Protein AF-A0A554MC98-F1 (afdb_monomer_lite)

Radius of gyration: 16.39 Å; chains: 1; bounding box: 48×32×50 Å

Structure (mmCIF, N/CA/C/O backbone):
data_AF-A0A554MC98-F1
#
_entry.id   AF-A0A554MC98-F1
#
loop_
_atom_site.group_PDB
_atom_site.id
_atom_site.type_symbol
_atom_site.label_atom_id
_atom_site.label_alt_id
_atom_site.label_comp_id
_atom_site.label_asym_id
_atom_site.label_entity_id
_atom_site.label_seq_id
_atom_site.pdbx_PDB_ins_code
_atom_site.Cartn_x
_atom_site.Cartn_y
_atom_site.Cartn_z
_atom_site.occupancy
_atom_site.B_iso_or_equiv
_atom_site.auth_seq_id
_atom_site.auth_comp_id
_atom_site.auth_asym_id
_atom_site.auth_atom_id
_atom_site.pdbx_PDB_model_num
ATOM 1 N N . MET A 1 1 ? -8.697 -0.717 21.187 1.00 66.94 1 MET A N 1
ATOM 2 C CA . MET A 1 1 ? -8.244 0.594 20.661 1.00 66.94 1 MET A CA 1
ATOM 3 C C . MET A 1 1 ? -8.287 0.469 19.151 1.00 66.94 1 MET A C 1
ATOM 5 O O . MET A 1 1 ? -7.845 -0.566 18.667 1.00 66.94 1 MET A O 1
ATOM 9 N N . ASN A 1 2 ? -8.885 1.415 18.426 1.00 85.38 2 ASN A N 1
ATOM 10 C CA . ASN A 1 2 ? -8.972 1.290 16.970 1.00 85.38 2 ASN A CA 1
ATOM 11 C C . ASN A 1 2 ? -7.627 1.687 16.358 1.00 85.38 2 ASN A C 1
ATOM 13 O O . ASN A 1 2 ? -7.088 2.747 16.678 1.00 85.38 2 ASN A O 1
ATOM 17 N N . TYR A 1 3 ? -7.090 0.823 15.508 1.00 94.00 3 TYR A N 1
ATOM 18 C CA . TYR A 1 3 ? -5.889 1.065 14.721 1.00 94.00 3 TYR A CA 1
ATOM 19 C C . TYR A 1 3 ? -6.258 1.126 13.243 1.00 94.00 3 TYR A C 1
ATOM 21 O O . TYR A 1 3 ? -7.300 0.634 12.813 1.00 94.00 3 TYR A O 1
ATOM 29 N N . PHE A 1 4 ? -5.372 1.702 12.445 1.00 95.81 4 PHE A N 1
ATOM 30 C CA . PHE A 1 4 ? -5.456 1.665 10.996 1.00 95.81 4 PHE A CA 1
ATOM 31 C C . PHE A 1 4 ? -4.397 0.709 10.483 1.00 95.81 4 PHE A C 1
ATOM 33 O O . PHE A 1 4 ? -3.201 0.948 10.651 1.00 95.81 4 PHE A O 1
ATOM 40 N N . LYS A 1 5 ? -4.845 -0.371 9.854 1.00 97.06 5 LYS A N 1
ATOM 41 C CA . LYS A 1 5 ? -3.975 -1.292 9.143 1.00 97.06 5 LYS A CA 1
ATOM 42 C C . LYS A 1 5 ? -3.874 -0.866 7.692 1.00 97.06 5 LYS A C 1
ATOM 44 O O . LYS A 1 5 ? -4.897 -0.656 7.037 1.00 97.06 5 LYS A O 1
ATOM 49 N N . ILE A 1 6 ? -2.651 -0.776 7.193 1.00 97.50 6 ILE A N 1
ATOM 50 C CA . ILE A 1 6 ? -2.398 -0.768 5.757 1.00 97.50 6 ILE A CA 1
ATOM 51 C C . ILE A 1 6 ? -1.898 -2.140 5.332 1.00 97.50 6 ILE A C 1
ATOM 53 O O . ILE A 1 6 ? -1.124 -2.775 6.050 1.00 97.50 6 ILE A O 1
ATOM 57 N N . THR A 1 7 ? -2.313 -2.568 4.150 1.00 98.06 7 THR A N 1
ATOM 58 C CA . THR A 1 7 ? -1.761 -3.736 3.470 1.00 98.06 7 THR A CA 1
ATOM 59 C C . THR A 1 7 ? -1.240 -3.285 2.118 1.00 98.06 7 THR A C 1
ATOM 61 O O . THR A 1 7 ? -1.992 -2.717 1.328 1.00 98.06 7 THR A O 1
ATOM 64 N N . ILE A 1 8 ? 0.043 -3.523 1.871 1.00 98.12 8 ILE A N 1
ATOM 65 C CA . ILE A 1 8 ? 0.751 -3.183 0.639 1.00 98.12 8 ILE A CA 1
ATOM 66 C C . ILE A 1 8 ? 1.063 -4.499 -0.064 1.00 98.12 8 ILE A C 1
ATOM 68 O O . ILE A 1 8 ? 1.859 -5.288 0.438 1.00 98.12 8 ILE A O 1
ATOM 72 N N . ASN A 1 9 ? 0.443 -4.748 -1.215 1.00 98.06 9 ASN A N 1
ATOM 73 C CA . ASN A 1 9 ? 0.828 -5.857 -2.087 1.00 98.06 9 ASN A CA 1
ATOM 74 C C . ASN A 1 9 ? 1.655 -5.288 -3.234 1.00 98.06 9 ASN A C 1
ATOM 76 O O . ASN A 1 9 ? 1.140 -4.521 -4.055 1.00 98.06 9 ASN A O 1
ATOM 80 N N . ARG A 1 10 ? 2.935 -5.642 -3.273 1.00 97.62 10 ARG A N 1
ATOM 81 C CA . ARG A 1 10 ? 3.863 -5.161 -4.289 1.00 97.62 10 ARG A CA 1
ATOM 82 C C . ARG A 1 10 ? 3.854 -6.114 -5.467 1.00 97.62 10 ARG A C 1
ATOM 84 O O . ARG A 1 10 ? 3.950 -7.337 -5.310 1.00 97.62 10 ARG A O 1
ATOM 91 N N . THR A 1 11 ? 3.708 -5.538 -6.650 1.00 97.19 11 THR A N 1
ATOM 92 C CA . THR A 1 11 ? 3.691 -6.273 -7.910 1.00 97.19 11 THR A CA 1
ATOM 93 C C . THR A 1 11 ? 4.649 -5.641 -8.898 1.00 97.19 11 THR A C 1
ATOM 95 O O . THR A 1 11 ? 4.800 -4.420 -8.930 1.00 97.19 11 THR A O 1
ATOM 98 N N . ALA A 1 12 ? 5.300 -6.466 -9.705 1.00 95.25 12 ALA A N 1
ATOM 99 C CA . ALA A 1 12 ? 6.241 -6.030 -10.719 1.00 95.25 12 ALA A CA 1
ATOM 100 C C . ALA A 1 12 ? 5.963 -6.732 -12.047 1.00 95.25 12 ALA A C 1
ATOM 102 O O . ALA A 1 12 ? 5.467 -7.857 -12.076 1.00 95.25 12 ALA A O 1
ATOM 103 N N . LYS A 1 13 ? 6.294 -6.054 -13.140 1.00 94.38 13 LYS A N 1
ATOM 104 C CA . LYS A 1 13 ? 6.343 -6.609 -14.491 1.00 94.38 13 LYS A CA 1
ATOM 105 C C . LYS A 1 13 ? 7.596 -6.063 -15.168 1.00 94.38 13 LYS A C 1
ATOM 107 O O . LYS A 1 13 ? 7.807 -4.847 -15.159 1.00 94.38 13 LYS A O 1
ATOM 112 N N . GLY A 1 14 ? 8.408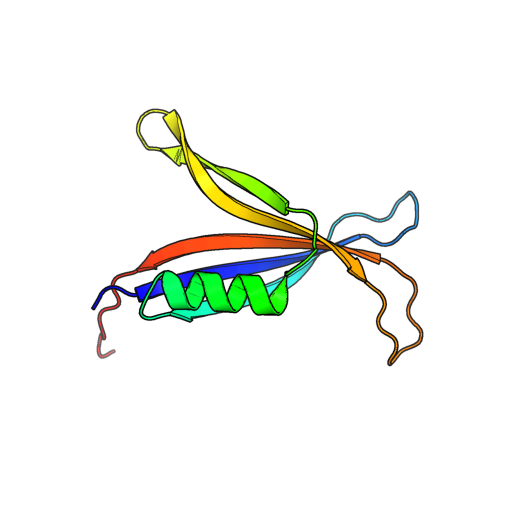 -6.935 -15.755 1.00 92.06 14 GLY A N 1
ATOM 113 C CA . GLY A 1 14 ? 9.555 -6.505 -16.549 1.00 92.06 14 GLY A CA 1
ATOM 114 C C . GLY A 1 14 ? 9.141 -5.752 -17.822 1.00 92.06 14 GLY A C 1
ATOM 115 O O . GLY A 1 14 ? 7.960 -5.519 -18.100 1.00 92.06 14 GLY A O 1
ATOM 116 N N . PHE A 1 15 ? 10.126 -5.254 -18.562 1.00 87.88 15 PHE A N 1
ATOM 117 C CA . PHE A 1 15 ? 9.874 -4.436 -19.752 1.00 87.88 15 PHE A CA 1
ATOM 118 C C . PHE A 1 15 ? 9.653 -5.274 -21.013 1.00 87.88 15 PHE A C 1
ATOM 120 O O . PHE A 1 15 ? 9.264 -4.713 -22.043 1.00 87.88 15 PHE A O 1
ATOM 127 N N . GLU A 1 16 ? 9.881 -6.587 -20.954 1.00 87.62 16 GLU A N 1
ATOM 128 C CA . GLU A 1 16 ? 9.656 -7.445 -22.104 1.00 87.62 16 GLU A CA 1
ATOM 129 C C . GLU A 1 16 ? 8.158 -7.602 -22.372 1.00 87.62 16 GLU A C 1
ATOM 131 O O . GLU A 1 16 ? 7.297 -7.487 -21.493 1.00 87.62 16 GLU A O 1
ATOM 136 N N . LYS A 1 17 ? 7.825 -7.819 -23.645 1.00 81.88 17 LYS A N 1
ATOM 137 C CA . LYS A 1 17 ? 6.433 -7.851 -24.101 1.00 81.88 17 LYS A CA 1
ATOM 138 C C . LYS A 1 17 ? 5.632 -8.949 -23.393 1.00 81.88 17 LYS A C 1
ATOM 140 O O . LYS A 1 17 ? 4.482 -8.705 -23.019 1.00 81.88 17 LYS A O 1
ATOM 145 N N . ASP A 1 18 ? 6.269 -10.096 -23.186 1.00 88.94 18 ASP A N 1
ATOM 146 C CA . ASP A 1 18 ? 5.652 -11.311 -22.654 1.00 88.94 18 ASP A CA 1
ATOM 147 C C . ASP A 1 18 ? 5.754 -11.419 -21.123 1.00 88.94 18 ASP A C 1
ATOM 149 O O . ASP A 1 18 ? 5.191 -12.341 -20.528 1.00 88.94 18 ASP A O 1
ATOM 153 N N . ASP A 1 19 ? 6.396 -10.445 -20.465 1.00 89.56 19 ASP A N 1
ATOM 154 C CA . ASP A 1 19 ? 6.441 -10.394 -19.009 1.00 89.56 19 ASP A CA 1
ATOM 155 C C . ASP A 1 19 ? 5.040 -10.195 -18.436 1.00 89.56 19 ASP A C 1
ATOM 157 O O . ASP A 1 19 ? 4.247 -9.367 -18.899 1.00 89.56 19 ASP A O 1
ATOM 161 N N . ASN A 1 20 ? 4.736 -10.924 -17.370 1.00 94.00 20 ASN A N 1
ATOM 162 C CA . ASN A 1 20 ? 3.468 -10.811 -16.662 1.00 94.00 20 ASN A CA 1
ATOM 163 C C . ASN A 1 20 ? 3.664 -10.117 -15.319 1.00 94.00 20 ASN A C 1
ATOM 165 O O . ASN A 1 20 ? 4.740 -10.163 -14.728 1.00 94.00 20 ASN A O 1
ATOM 169 N N . TRP A 1 21 ? 2.603 -9.471 -14.837 1.00 94.44 21 TRP A N 1
ATOM 170 C CA . TRP A 1 21 ? 2.597 -8.939 -13.480 1.00 94.44 21 TRP A CA 1
ATOM 171 C C . TRP A 1 21 ? 2.667 -10.087 -12.478 1.00 94.44 21 TRP A C 1
ATOM 173 O O . TRP A 1 21 ? 1.868 -11.021 -12.540 1.00 94.44 21 TRP A O 1
ATOM 183 N N . GLN A 1 22 ? 3.602 -9.994 -11.542 1.00 95.25 22 GLN A N 1
ATOM 184 C CA . GLN A 1 22 ? 3.779 -10.954 -10.460 1.00 95.25 22 GLN A CA 1
ATOM 185 C C . GLN A 1 22 ? 3.842 -10.216 -9.128 1.00 95.25 22 GLN A C 1
ATOM 187 O O . GLN A 1 22 ? 4.393 -9.118 -9.047 1.00 95.25 22 GLN A O 1
ATOM 192 N N . SER A 1 23 ? 3.265 -10.809 -8.082 1.00 95.50 23 SER A N 1
ATOM 193 C CA . SER A 1 23 ? 3.465 -10.326 -6.717 1.00 95.50 23 SER A CA 1
ATOM 194 C C . SER A 1 23 ? 4.785 -10.862 -6.185 1.00 95.50 23 SER A C 1
ATOM 196 O O . SER A 1 23 ? 5.071 -12.046 -6.349 1.00 95.50 23 SER A O 1
ATOM 198 N N . PHE A 1 24 ? 5.580 -9.991 -5.572 1.00 94.19 24 PHE A N 1
ATOM 199 C CA . PHE A 1 24 ? 6.888 -10.363 -5.028 1.00 94.19 24 PHE A CA 1
ATOM 200 C C . PHE A 1 24 ? 7.016 -10.071 -3.535 1.00 94.19 24 PHE A C 1
ATOM 202 O O . PHE A 1 24 ? 7.893 -10.627 -2.88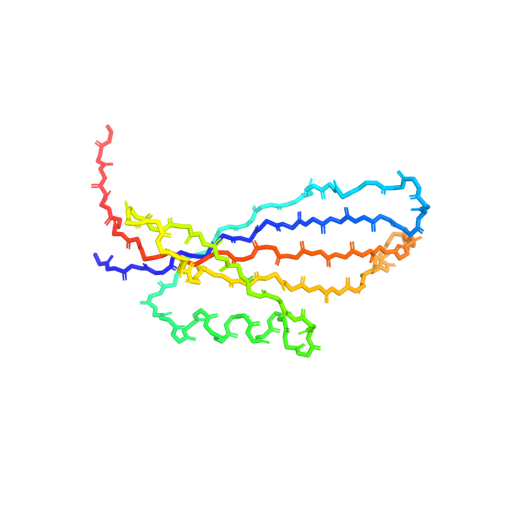4 1.00 94.19 24 PHE A O 1
ATOM 209 N N . ASP A 1 25 ? 6.156 -9.210 -2.990 1.00 96.12 25 ASP A N 1
ATOM 210 C CA . ASP A 1 25 ? 6.181 -8.871 -1.577 1.00 96.12 25 ASP A CA 1
ATOM 211 C C . ASP A 1 25 ? 4.803 -8.429 -1.076 1.00 96.12 25 ASP A C 1
ATOM 213 O O . ASP A 1 25 ? 3.979 -7.882 -1.823 1.00 96.12 25 ASP A O 1
ATOM 217 N N . LYS A 1 26 ? 4.567 -8.670 0.212 1.00 97.00 26 LYS A N 1
ATOM 218 C CA . LYS A 1 26 ? 3.379 -8.235 0.932 1.00 97.00 26 LYS A CA 1
ATOM 219 C C . LYS A 1 26 ? 3.783 -7.721 2.306 1.00 97.00 26 LYS A C 1
ATOM 221 O O . LYS A 1 26 ? 4.292 -8.467 3.136 1.00 97.00 26 LYS A O 1
ATOM 226 N N . GLU A 1 27 ? 3.439 -6.470 2.576 1.00 97.75 27 GLU A N 1
ATOM 227 C CA . GLU A 1 27 ? 3.737 -5.805 3.839 1.00 97.75 27 GLU A CA 1
ATOM 228 C C . GLU A 1 27 ? 2.447 -5.337 4.520 1.00 97.75 27 GLU A C 1
ATOM 230 O O . GLU A 1 27 ? 1.530 -4.818 3.878 1.00 97.75 27 GLU A O 1
ATOM 235 N N . GLU A 1 28 ? 2.373 -5.500 5.840 1.00 97.25 28 GLU A N 1
ATOM 236 C CA . GLU A 1 28 ? 1.291 -4.963 6.664 1.00 97.25 28 GLU A CA 1
ATOM 237 C C . GLU A 1 28 ? 1.883 -4.041 7.736 1.00 97.25 28 GLU A C 1
ATOM 239 O O . GLU A 1 28 ? 2.870 -4.387 8.384 1.00 97.25 28 GLU A O 1
ATOM 244 N N . LYS A 1 29 ? 1.290 -2.856 7.925 1.00 96.62 29 LYS A N 1
ATOM 245 C CA . LYS A 1 29 ? 1.683 -1.916 8.991 1.00 96.62 29 LYS A CA 1
ATOM 246 C C . LYS A 1 29 ? 0.463 -1.431 9.753 1.00 96.62 29 LYS A C 1
ATOM 248 O O . LYS A 1 29 ? -0.596 -1.207 9.163 1.00 96.62 29 LYS A O 1
ATOM 253 N N . LEU A 1 30 ? 0.639 -1.225 11.054 1.00 96.31 30 LEU A N 1
ATOM 254 C CA . LEU A 1 30 ? -0.377 -0.690 11.953 1.00 96.31 30 LEU A CA 1
ATOM 255 C C . LEU A 1 30 ? -0.021 0.734 12.370 1.00 96.31 30 LEU A C 1
ATOM 257 O O . LEU A 1 30 ? 1.117 1.033 12.727 1.00 96.31 30 LEU A O 1
ATOM 261 N N . PHE A 1 31 ? -1.026 1.600 12.367 1.00 96.00 31 PHE A N 1
ATOM 262 C CA . PHE A 1 31 ? -0.920 2.994 12.774 1.00 96.00 31 PHE A CA 1
ATOM 263 C C . PHE A 1 31 ? -2.010 3.336 13.778 1.00 96.00 31 PHE A C 1
ATOM 265 O O . PHE A 1 31 ? -3.114 2.794 13.732 1.00 96.00 31 PHE A O 1
ATOM 272 N N . LYS A 1 32 ? -1.721 4.275 14.679 1.00 94.44 32 LYS A N 1
ATOM 273 C CA . LYS A 1 32 ? -2.700 4.746 15.668 1.00 94.44 32 LYS A CA 1
ATOM 274 C C . LYS A 1 32 ? -3.678 5.750 15.066 1.00 94.44 32 LYS A C 1
ATOM 276 O O . LYS A 1 32 ? -4.802 5.858 15.540 1.00 94.44 32 LYS A O 1
ATOM 281 N N . THR A 1 33 ? -3.264 6.495 14.040 1.00 95.06 33 THR A N 1
ATOM 282 C CA . THR A 1 33 ? -4.091 7.542 13.424 1.00 95.06 33 THR A CA 1
ATOM 283 C C . THR A 1 33 ? -4.012 7.516 11.899 1.00 95.06 33 THR A C 1
ATOM 285 O O . THR A 1 33 ? -3.003 7.123 11.312 1.00 95.06 33 THR A O 1
ATOM 288 N N . LEU A 1 34 ? -5.065 8.004 11.235 1.00 93.88 34 LEU A N 1
ATOM 289 C CA . LEU A 1 34 ? -5.062 8.209 9.781 1.00 93.88 34 LEU A CA 1
ATOM 290 C C . LEU A 1 34 ? -4.007 9.221 9.322 1.00 93.88 34 LEU A C 1
ATOM 292 O O . LEU A 1 34 ? -3.545 9.150 8.187 1.00 93.88 34 LEU A O 1
ATOM 296 N N . GLU A 1 35 ? -3.635 10.176 10.172 1.00 96.56 35 GLU A N 1
ATOM 297 C CA . GLU A 1 35 ? -2.583 11.141 9.855 1.00 96.56 35 GLU A CA 1
ATOM 298 C C . GLU A 1 35 ? -1.227 10.449 9.708 1.00 96.56 35 GLU A C 1
ATOM 300 O O . GLU A 1 35 ? -0.529 10.687 8.727 1.00 96.56 35 GLU A O 1
ATOM 305 N N . GLN A 1 36 ? -0.905 9.506 10.598 1.00 97.25 36 GLN A N 1
ATOM 306 C CA . GLN A 1 36 ? 0.312 8.702 10.479 1.00 97.25 36 GLN A CA 1
ATOM 307 C C . GLN A 1 36 ? 0.329 7.882 9.185 1.00 97.25 36 GLN A C 1
ATOM 309 O O . GLN A 1 36 ? 1.358 7.828 8.514 1.00 97.25 36 GLN A O 1
ATOM 314 N N . VAL A 1 37 ? -0.818 7.313 8.790 1.00 96.06 37 VAL A N 1
ATOM 315 C CA . VAL A 1 37 ? -0.957 6.617 7.500 1.00 96.06 37 VAL A CA 1
ATOM 316 C C . VAL A 1 37 ? -0.661 7.565 6.338 1.00 96.06 37 VAL A C 1
ATOM 318 O O . VAL A 1 37 ? 0.111 7.226 5.445 1.00 96.06 37 VAL A O 1
ATOM 321 N N . LYS A 1 38 ? -1.249 8.768 6.338 1.00 95.50 38 LYS A N 1
ATOM 322 C CA . LYS A 1 38 ? -1.027 9.766 5.279 1.00 95.50 38 LYS A CA 1
ATOM 323 C C . LYS A 1 38 ? 0.439 10.182 5.191 1.00 95.50 38 LYS A C 1
ATOM 325 O O . LYS A 1 38 ? 0.969 10.235 4.086 1.00 95.50 38 LYS A O 1
ATOM 330 N N . THR A 1 39 ? 1.084 10.442 6.326 1.00 97.62 39 THR A N 1
ATOM 331 C CA . THR A 1 39 ? 2.505 10.806 6.383 1.00 97.62 39 THR A CA 1
ATOM 332 C C . THR A 1 39 ? 3.382 9.679 5.856 1.00 97.62 39 THR A C 1
ATOM 334 O O . THR A 1 39 ? 4.238 9.930 5.015 1.00 97.62 39 THR A O 1
ATOM 337 N N . PHE A 1 40 ? 3.126 8.435 6.268 1.00 97.19 40 PHE A N 1
ATOM 338 C CA . PHE A 1 40 ? 3.840 7.268 5.752 1.00 97.19 40 PHE A CA 1
ATOM 339 C C . PHE A 1 40 ? 3.713 7.158 4.225 1.00 97.19 40 PHE A C 1
ATOM 341 O O . PHE A 1 40 ? 4.719 7.121 3.526 1.00 97.19 40 PHE A O 1
ATOM 348 N N . LEU A 1 41 ? 2.487 7.201 3.691 1.00 95.75 41 LEU A N 1
ATOM 349 C CA . LEU A 1 41 ? 2.259 7.112 2.245 1.00 95.75 41 LEU A CA 1
ATOM 350 C C . LEU A 1 41 ? 2.854 8.290 1.471 1.00 95.75 41 LEU A C 1
ATOM 352 O O . LEU A 1 41 ? 3.266 8.124 0.326 1.00 95.75 41 LEU A O 1
ATOM 356 N N . SER A 1 42 ? 2.881 9.481 2.069 1.00 95.44 42 SER A N 1
ATOM 357 C CA . SER A 1 42 ? 3.534 10.644 1.474 1.00 95.44 42 SER A CA 1
ATOM 358 C C . SER A 1 42 ? 5.045 10.447 1.415 1.00 95.44 42 SER A C 1
ATOM 360 O O . SER A 1 42 ? 5.634 10.689 0.373 1.00 95.44 42 SER A O 1
ATOM 362 N N . ASN A 1 43 ? 5.675 9.992 2.495 1.00 96.25 43 ASN A N 1
ATOM 363 C CA . ASN A 1 43 ? 7.124 9.800 2.526 1.00 96.25 43 ASN A CA 1
ATOM 364 C C . ASN A 1 43 ? 7.580 8.720 1.540 1.00 96.25 43 ASN A C 1
ATOM 366 O O . ASN A 1 43 ? 8.561 8.925 0.835 1.00 96.25 43 ASN A O 1
ATOM 370 N N . GLU A 1 44 ? 6.845 7.611 1.463 1.00 94.38 44 GLU A N 1
ATOM 371 C CA . GLU A 1 44 ? 7.190 6.485 0.589 1.00 94.38 44 GLU A CA 1
ATOM 372 C C . GLU A 1 44 ? 6.879 6.753 -0.886 1.00 94.38 44 GLU A C 1
ATOM 374 O O . GLU A 1 44 ? 7.644 6.364 -1.761 1.00 94.38 44 GLU A O 1
ATOM 379 N N . TYR A 1 45 ? 5.751 7.410 -1.184 1.00 95.00 45 TYR A N 1
ATOM 380 C CA . TYR A 1 45 ? 5.217 7.455 -2.550 1.00 95.00 45 TYR A CA 1
ATOM 381 C C . TYR A 1 45 ? 4.992 8.865 -3.115 1.00 95.00 45 TYR A C 1
ATOM 383 O O . TYR A 1 45 ? 4.280 9.025 -4.117 1.00 95.00 45 TYR A O 1
ATOM 391 N N . SER A 1 46 ? 5.543 9.910 -2.489 1.00 92.75 46 SER A N 1
ATOM 392 C CA . SER A 1 46 ? 5.422 11.283 -3.002 1.00 92.75 46 SER A CA 1
ATOM 393 C C . SER A 1 46 ? 5.912 11.382 -4.449 1.00 92.75 46 SER A C 1
ATOM 395 O O . SER A 1 46 ? 6.938 10.827 -4.827 1.00 92.75 46 SER A O 1
ATOM 397 N N . GLY A 1 47 ? 5.156 12.099 -5.282 1.00 90.44 47 GLY A N 1
ATOM 398 C CA . GLY A 1 47 ? 5.492 12.313 -6.692 1.00 90.44 47 GLY A CA 1
ATOM 399 C C . GLY A 1 47 ? 5.165 11.145 -7.629 1.00 90.44 47 GLY A C 1
ATOM 400 O O . GLY A 1 47 ? 5.232 11.317 -8.846 1.00 90.44 47 GLY A O 1
ATOM 401 N N . HIS A 1 48 ? 4.750 9.983 -7.117 1.00 93.88 48 HIS A N 1
ATOM 402 C CA . HIS A 1 48 ? 4.323 8.869 -7.963 1.00 93.88 48 HIS A CA 1
ATOM 403 C C . HIS A 1 48 ? 2.863 8.993 -8.406 1.00 93.88 48 HIS A C 1
ATOM 405 O O . HIS A 1 48 ? 1.989 9.491 -7.687 1.00 93.88 48 HIS A O 1
ATOM 411 N N . LYS A 1 49 ? 2.580 8.502 -9.619 1.00 93.62 49 LYS A N 1
ATOM 412 C CA . LYS A 1 49 ? 1.213 8.425 -10.139 1.00 93.62 49 LYS A CA 1
ATOM 413 C C . LYS A 1 49 ? 0.421 7.443 -9.282 1.00 93.62 49 LYS A C 1
ATOM 415 O O . LYS A 1 49 ? 0.902 6.348 -9.003 1.00 93.62 49 LYS A O 1
ATOM 420 N N . LYS A 1 50 ? -0.814 7.809 -8.932 1.00 95.00 50 LYS A N 1
ATOM 421 C CA . LYS A 1 50 ? -1.717 6.930 -8.188 1.00 95.00 50 LYS A CA 1
ATOM 422 C C . LYS A 1 50 ? -3.090 6.787 -8.826 1.00 95.00 50 LYS A C 1
ATOM 424 O O . LYS A 1 50 ? -3.605 7.727 -9.432 1.00 95.00 50 LYS A O 1
ATOM 429 N N . VAL A 1 51 ? -3.688 5.617 -8.646 1.00 96.69 51 VAL A N 1
ATOM 430 C CA . VAL A 1 51 ? -5.044 5.262 -9.088 1.00 96.69 51 VAL A CA 1
ATOM 431 C C . VAL A 1 51 ? -5.853 4.819 -7.873 1.00 96.69 51 VAL A C 1
ATOM 433 O O . VAL A 1 51 ? -5.300 4.238 -6.948 1.00 96.69 51 VAL A O 1
ATOM 436 N N . LYS A 1 52 ? -7.149 5.131 -7.824 1.00 97.19 52 LYS A N 1
ATOM 437 C CA . LYS A 1 52 ? -8.023 4.749 -6.703 1.00 97.19 52 LYS A C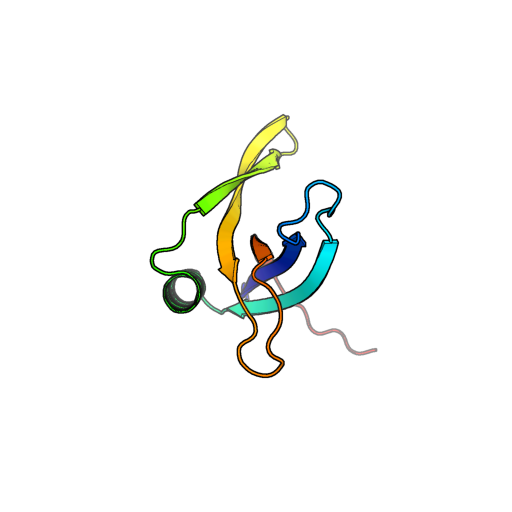A 1
ATOM 438 C C . LYS A 1 52 ? -8.393 3.265 -6.779 1.00 97.19 52 LYS A C 1
ATOM 440 O O . LYS A 1 52 ? -8.680 2.775 -7.866 1.00 97.19 52 LYS A O 1
ATOM 445 N N . ILE A 1 53 ? -8.459 2.597 -5.628 1.00 96.50 53 ILE A N 1
ATOM 446 C CA . ILE A 1 53 ? -9.017 1.241 -5.491 1.00 96.50 53 ILE A CA 1
ATOM 447 C C . ILE A 1 53 ? -10.412 1.346 -4.887 1.00 96.50 53 ILE A C 1
ATOM 449 O O . ILE A 1 53 ? -10.592 2.028 -3.873 1.00 96.50 53 ILE A O 1
ATOM 453 N N . PHE A 1 54 ? -11.369 0.635 -5.476 1.00 95.25 54 PHE A N 1
ATOM 454 C CA . PHE A 1 54 ? -12.740 0.540 -4.993 1.00 95.25 54 PHE A CA 1
ATOM 455 C C . PHE A 1 54 ? -13.112 -0.915 -4.723 1.00 95.25 54 PHE A C 1
ATOM 457 O O . PHE A 1 54 ? -12.620 -1.816 -5.399 1.00 95.25 54 PHE A O 1
ATOM 464 N N . VAL A 1 55 ? -13.977 -1.121 -3.737 1.00 93.12 55 VAL A N 1
ATOM 465 C CA . VAL A 1 55 ? -14.674 -2.389 -3.495 1.00 93.12 55 VAL A CA 1
ATOM 466 C C . VAL A 1 55 ? -16.155 -2.095 -3.347 1.00 93.12 55 VAL A C 1
ATOM 468 O O . VAL A 1 55 ? -16.520 -1.024 -2.852 1.00 93.12 55 VAL A O 1
ATOM 471 N N . ASP A 1 56 ? -16.990 -3.043 -3.742 1.00 94.94 56 ASP A N 1
ATOM 472 C CA . ASP A 1 56 ? -18.426 -2.935 -3.530 1.00 94.94 56 ASP A CA 1
ATOM 473 C C . ASP A 1 56 ? -18.751 -3.167 -2.052 1.00 94.94 56 ASP A C 1
ATOM 475 O O . ASP A 1 56 ? -18.185 -4.046 -1.392 1.00 94.94 56 ASP A O 1
ATOM 479 N N . ASP A 1 57 ? -19.629 -2.334 -1.502 1.00 89.75 57 ASP A N 1
ATOM 480 C CA . ASP A 1 57 ? -20.207 -2.563 -0.187 1.00 89.75 57 ASP A CA 1
ATOM 481 C C . ASP A 1 57 ? -21.356 -3.584 -0.247 1.00 89.75 57 ASP A C 1
ATOM 483 O O . ASP A 1 57 ? -21.682 -4.146 -1.293 1.00 89.75 57 ASP A O 1
ATOM 487 N N . LYS A 1 58 ? -21.972 -3.854 0.909 1.00 89.56 58 LYS A N 1
ATOM 488 C CA . LYS A 1 58 ? -23.065 -4.831 1.025 1.00 89.56 58 LYS A CA 1
ATOM 489 C C . LYS A 1 58 ? -24.305 -4.457 0.203 1.00 89.56 58 LYS A C 1
ATOM 491 O O . LYS A 1 58 ? -25.099 -5.342 -0.096 1.00 89.56 58 LYS A O 1
ATOM 496 N N . ASP A 1 59 ? -24.445 -3.186 -0.162 1.00 92.50 59 ASP A N 1
ATOM 497 C CA . ASP A 1 59 ? -25.547 -2.655 -0.960 1.00 92.50 59 ASP A CA 1
ATOM 498 C C . ASP A 1 59 ? -25.158 -2.515 -2.447 1.00 92.50 59 ASP A C 1
ATOM 500 O O . ASP A 1 59 ? -25.916 -1.947 -3.236 1.00 92.50 59 ASP A O 1
ATOM 504 N N . GLY A 1 60 ? -23.972 -3.000 -2.842 1.00 91.12 60 GLY A N 1
ATOM 505 C CA . GLY A 1 60 ? -23.448 -2.906 -4.206 1.00 91.12 60 GLY A CA 1
ATOM 506 C C . GLY A 1 60 ? -22.935 -1.515 -4.589 1.00 91.12 60 GLY A C 1
ATOM 507 O O . GLY A 1 60 ? -22.773 -1.229 -5.775 1.00 91.12 60 GLY A O 1
ATOM 508 N N . LYS A 1 61 ? -22.698 -0.617 -3.624 1.00 94.12 61 LYS A N 1
ATOM 509 C CA . LYS A 1 61 ? -22.120 0.707 -3.894 1.00 94.12 61 LYS A CA 1
ATOM 510 C C . LYS A 1 61 ? -20.601 0.638 -3.829 1.00 94.12 61 LYS A C 1
ATOM 512 O O . LYS A 1 61 ? -20.022 0.136 -2.868 1.00 94.12 61 LYS A O 1
ATOM 517 N N . ALA A 1 62 ? -19.946 1.236 -4.818 1.00 94.19 62 ALA A N 1
ATOM 518 C CA . ALA A 1 62 ? -18.494 1.322 -4.849 1.00 94.19 62 ALA A CA 1
ATOM 519 C C . ALA A 1 62 ? -17.969 2.264 -3.750 1.00 94.19 62 ALA A C 1
ATOM 521 O O . ALA A 1 62 ? -18.249 3.467 -3.741 1.00 94.19 62 ALA A O 1
ATOM 522 N N . ARG A 1 63 ? -17.135 1.736 -2.853 1.00 94.00 63 ARG A N 1
ATOM 523 C CA . ARG A 1 63 ?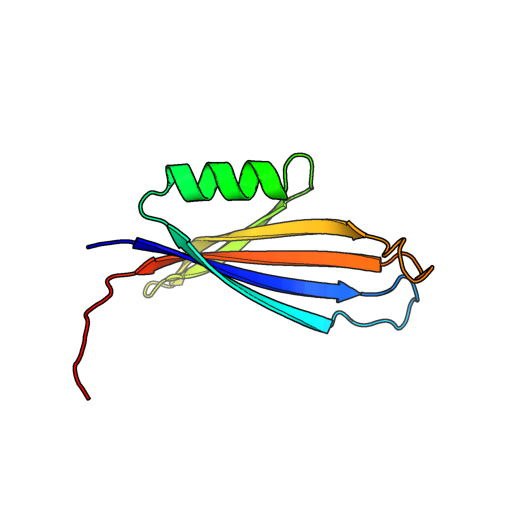 -16.434 2.493 -1.811 1.00 94.00 63 ARG A CA 1
ATOM 524 C C . ARG A 1 63 ? -14.936 2.473 -2.064 1.00 94.00 63 ARG A C 1
ATOM 526 O O . ARG A 1 63 ? -14.340 1.416 -2.254 1.00 94.00 63 ARG A O 1
ATOM 533 N N . GLN A 1 64 ? -14.304 3.644 -2.014 1.00 95.44 64 GLN A N 1
ATOM 534 C CA . GLN A 1 64 ? -12.849 3.725 -2.114 1.00 95.44 64 GLN A CA 1
ATOM 535 C C . GLN A 1 64 ? -12.198 3.122 -0.859 1.00 95.44 64 GLN A C 1
ATOM 537 O O . GLN A 1 64 ? -12.540 3.501 0.261 1.00 95.44 64 GLN A O 1
ATOM 542 N N . VAL A 1 65 ? -11.230 2.224 -1.045 1.00 95.19 65 VAL A N 1
ATOM 543 C CA . VAL A 1 65 ? -10.511 1.544 0.054 1.00 95.19 65 VAL A CA 1
ATOM 544 C C . VAL A 1 65 ? -9.002 1.719 0.010 1.00 95.19 65 VAL A C 1
ATOM 546 O O . VAL A 1 65 ? -8.299 1.255 0.906 1.00 95.19 65 VAL A O 1
ATOM 549 N N . GLY A 1 66 ? -8.486 2.367 -1.030 1.00 96.44 66 GLY A N 1
ATOM 550 C CA . GLY A 1 66 ? -7.054 2.368 -1.247 1.00 96.44 66 GLY A CA 1
ATOM 551 C C . GLY A 1 66 ? -6.588 3.118 -2.477 1.00 96.44 66 GLY A C 1
ATOM 552 O O . GLY A 1 66 ? -7.351 3.853 -3.121 1.00 96.44 66 GLY A O 1
ATOM 553 N N . TRP A 1 67 ? -5.315 2.897 -2.784 1.00 97.81 67 TRP A N 1
ATOM 554 C CA . TRP A 1 67 ? -4.607 3.454 -3.925 1.00 97.81 67 TRP A CA 1
ATOM 555 C C . TRP A 1 67 ? -3.651 2.420 -4.518 1.00 97.81 67 TRP A C 1
ATOM 557 O O . TRP A 1 67 ? -3.068 1.625 -3.791 1.00 97.81 67 TRP A O 1
ATOM 567 N N . ILE A 1 68 ? -3.461 2.473 -5.831 1.00 97.75 68 ILE A N 1
ATOM 568 C CA . ILE A 1 68 ? -2.374 1.800 -6.538 1.00 97.75 68 ILE A CA 1
ATOM 569 C C . ILE A 1 68 ? -1.354 2.874 -6.875 1.00 97.75 68 ILE A C 1
ATOM 571 O O . ILE A 1 68 ? -1.709 3.828 -7.571 1.00 97.75 68 ILE A O 1
ATOM 575 N N . TYR A 1 69 ? -0.123 2.742 -6.399 1.00 97.69 69 TYR A N 1
ATOM 576 C CA . TYR A 1 69 ? 0.981 3.615 -6.793 1.00 97.69 69 TYR A CA 1
ATOM 577 C C . TYR A 1 69 ? 1.780 2.956 -7.911 1.00 97.69 69 TYR A C 1
ATOM 579 O O . TYR A 1 69 ? 2.191 1.808 -7.776 1.00 97.69 69 TYR A O 1
ATOM 587 N N . CYS A 1 70 ? 1.984 3.675 -9.014 1.00 95.25 70 CYS A N 1
ATOM 588 C CA . CYS A 1 70 ? 2.637 3.155 -10.213 1.00 95.25 70 CYS A CA 1
ATOM 589 C C . CYS A 1 70 ? 3.935 3.915 -10.484 1.00 95.25 70 CYS A C 1
ATOM 591 O O . CYS A 1 70 ? 3.920 5.143 -10.622 1.00 95.25 70 CYS A O 1
ATOM 593 N N . PHE A 1 71 ? 5.039 3.190 -10.633 1.00 94.94 71 PHE A N 1
ATOM 594 C CA . PHE A 1 71 ? 6.353 3.769 -10.907 1.00 94.94 71 PHE A CA 1
ATOM 595 C C . PHE A 1 71 ? 7.253 2.780 -11.657 1.00 94.94 71 PHE A C 1
ATOM 597 O O . PHE A 1 71 ? 6.929 1.605 -11.818 1.00 94.94 71 PHE A O 1
ATOM 604 N N . LYS A 1 72 ? 8.362 3.290 -12.196 1.00 93.12 72 LYS A N 1
ATOM 605 C CA . LYS A 1 72 ? 9.435 2.474 -12.773 1.00 93.12 72 LYS A CA 1
ATOM 606 C C . LYS A 1 72 ? 10.512 2.310 -11.717 1.00 93.12 72 LYS A C 1
ATOM 608 O O . LYS A 1 72 ? 10.829 3.285 -11.039 1.00 93.12 72 LYS A O 1
ATOM 613 N N . ASN A 1 73 ? 11.068 1.117 -11.607 1.00 90.56 73 ASN A N 1
ATOM 614 C CA . ASN A 1 73 ? 12.089 0.808 -10.622 1.00 90.56 73 ASN A CA 1
ATOM 615 C C . ASN A 1 73 ? 13.251 0.046 -11.285 1.00 90.56 73 ASN A C 1
ATOM 617 O O . ASN A 1 73 ? 13.089 -0.514 -12.374 1.00 90.56 73 ASN A O 1
ATOM 621 N N . LYS A 1 74 ? 14.429 0.106 -10.667 1.00 87.69 74 LYS A N 1
ATOM 622 C CA . LYS A 1 74 ? 15.652 -0.607 -11.049 1.00 87.69 74 LYS A CA 1
ATOM 623 C C . LYS A 1 74 ? 16.416 -0.905 -9.764 1.00 87.69 74 LYS A C 1
ATOM 625 O O . LYS A 1 74 ? 16.667 0.013 -8.985 1.00 87.69 74 LYS A O 1
ATOM 630 N N . ASP A 1 75 ? 16.848 -2.146 -9.568 1.00 79.56 75 ASP A N 1
ATOM 631 C CA . ASP A 1 75 ? 17.750 -2.479 -8.476 1.00 79.56 75 ASP A CA 1
ATOM 632 C C . ASP A 1 75 ? 19.181 -2.238 -8.958 1.00 79.56 75 ASP A C 1
ATOM 634 O O . ASP A 1 75 ? 19.737 -2.969 -9.784 1.00 79.56 75 ASP A O 1
ATOM 638 N N . ILE A 1 76 ? 19.743 -1.146 -8.443 1.00 70.19 76 ILE A N 1
ATOM 639 C CA . ILE A 1 76 ? 21.096 -0.677 -8.734 1.00 70.19 76 ILE A CA 1
ATOM 640 C C . ILE A 1 76 ? 22.140 -1.632 -8.133 1.00 70.19 76 ILE A C 1
ATOM 642 O O . ILE A 1 76 ? 23.249 -1.710 -8.654 1.00 70.19 76 ILE A O 1
ATOM 646 N N . SER A 1 77 ? 21.801 -2.381 -7.077 1.00 73.31 77 SER A N 1
ATOM 647 C CA . SER A 1 77 ? 22.757 -3.230 -6.355 1.00 73.31 77 SER A CA 1
ATOM 648 C C . SER A 1 77 ? 23.138 -4.517 -7.094 1.00 73.31 77 SER A C 1
ATOM 650 O O . SER A 1 77 ? 24.247 -5.008 -6.901 1.00 73.31 77 SER A O 1
ATOM 652 N N . HIS A 1 78 ? 22.284 -5.009 -7.997 1.00 69.50 78 HIS A N 1
ATOM 653 C CA . HIS A 1 78 ? 22.520 -6.240 -8.768 1.00 69.50 78 HIS A CA 1
ATOM 654 C C . HIS A 1 78 ? 22.532 -6.027 -10.295 1.00 69.50 78 HIS A C 1
ATOM 656 O O . HIS A 1 78 ? 22.347 -6.984 -11.040 1.00 69.50 78 HIS A O 1
ATOM 662 N N . ASP A 1 79 ? 22.705 -4.780 -10.762 1.00 72.75 79 ASP A N 1
ATOM 663 C CA . ASP A 1 79 ? 22.599 -4.364 -12.179 1.00 72.75 79 ASP A CA 1
ATOM 664 C C . ASP A 1 79 ? 21.422 -5.006 -12.933 1.00 72.75 79 ASP A C 1
ATOM 666 O O . ASP A 1 79 ? 21.516 -5.484 -14.063 1.00 72.75 79 ASP A O 1
ATOM 670 N N . SER A 1 80 ? 20.272 -5.028 -12.271 1.00 76.38 80 SER A N 1
ATOM 671 C CA . SER A 1 80 ? 19.055 -5.573 -12.858 1.00 76.38 80 SER A CA 1
ATOM 672 C C . SER A 1 80 ? 18.467 -4.616 -13.903 1.00 76.38 80 SER A C 1
ATOM 674 O O . SER A 1 80 ? 18.705 -3.402 -13.892 1.00 76.38 80 SER A O 1
ATOM 676 N N . GLY A 1 81 ? 17.694 -5.164 -14.843 1.00 84.25 81 GLY A N 1
ATOM 677 C CA . GLY A 1 81 ? 16.938 -4.362 -15.805 1.00 84.25 81 GLY A CA 1
ATOM 678 C C . GLY A 1 81 ? 15.899 -3.466 -15.120 1.00 84.25 81 GLY A C 1
ATOM 679 O O . GLY A 1 81 ? 15.557 -3.657 -13.957 1.00 84.25 81 GLY A O 1
ATOM 680 N N . TRP A 1 82 ? 15.368 -2.482 -15.847 1.00 90.62 82 TRP A N 1
ATOM 681 C CA . TRP A 1 82 ? 14.217 -1.712 -15.367 1.00 90.62 82 TRP A CA 1
ATOM 682 C C . TRP A 1 82 ? 12.950 -2.577 -15.352 1.00 90.62 82 TRP A C 1
ATOM 684 O O . TRP A 1 82 ? 12.727 -3.366 -16.271 1.00 90.62 82 TRP A O 1
ATOM 694 N N . TRP A 1 83 ? 12.077 -2.369 -14.367 1.00 92.75 83 TRP A N 1
ATOM 695 C CA . TRP A 1 83 ? 10.735 -2.956 -14.328 1.00 92.75 83 TRP A CA 1
ATOM 696 C C . TRP A 1 83 ? 9.670 -1.920 -13.971 1.00 92.75 83 TRP A C 1
ATOM 698 O O . TRP A 1 83 ? 9.942 -0.841 -13.433 1.00 92.75 83 TRP A O 1
ATOM 708 N N . PHE A 1 84 ? 8.428 -2.223 -14.332 1.00 94.62 84 PHE A N 1
ATOM 709 C CA . PHE A 1 84 ? 7.259 -1.490 -13.873 1.00 94.62 84 PHE A CA 1
ATOM 710 C C . PHE A 1 84 ? 6.817 -2.068 -12.541 1.00 94.62 84 PHE A C 1
ATOM 712 O O . PHE A 1 84 ? 6.701 -3.283 -12.407 1.00 94.62 84 PHE A O 1
ATOM 719 N N . GLN A 1 85 ? 6.527 -1.204 -11.578 1.00 95.69 85 GLN A N 1
ATOM 720 C CA . GLN A 1 85 ? 6.038 -1.596 -10.267 1.00 95.69 85 GLN A CA 1
ATOM 721 C C . GLN A 1 85 ? 4.672 -0.968 -9.993 1.00 95.69 85 GLN A C 1
ATOM 723 O O . GLN A 1 85 ? 4.402 0.182 -10.363 1.00 95.69 85 GLN A O 1
ATOM 728 N N . GLN A 1 86 ? 3.809 -1.758 -9.361 1.00 97.12 86 GLN A N 1
ATOM 729 C CA . GLN A 1 86 ? 2.525 -1.341 -8.825 1.00 97.12 86 GLN A CA 1
ATOM 730 C C . GLN A 1 86 ? 2.411 -1.808 -7.382 1.00 97.12 86 GLN A C 1
ATOM 732 O O . GLN A 1 86 ? 2.400 -3.011 -7.106 1.00 97.12 86 GLN A O 1
ATOM 737 N N . ASP A 1 87 ? 2.255 -0.843 -6.486 1.00 97.69 87 ASP A N 1
ATOM 738 C CA . ASP A 1 87 ? 2.032 -1.099 -5.071 1.00 97.69 87 ASP A CA 1
ATOM 739 C C . ASP A 1 87 ? 0.554 -0.870 -4.764 1.00 97.69 87 ASP A C 1
ATOM 741 O O . ASP A 1 87 ? 0.051 0.257 -4.817 1.00 97.69 87 ASP A O 1
ATOM 745 N N . TRP A 1 88 ? -0.151 -1.965 -4.485 1.00 97.88 88 TRP A N 1
ATOM 746 C CA . TRP A 1 88 ? -1.580 -1.989 -4.195 1.00 97.88 88 TRP A CA 1
ATOM 747 C C . TRP A 1 88 ? -1.794 -1.826 -2.699 1.00 97.88 88 TRP A C 1
ATOM 749 O O . TRP A 1 88 ? -1.546 -2.752 -1.924 1.00 97.88 88 TRP A O 1
ATOM 759 N N . ILE A 1 89 ? -2.266 -0.649 -2.301 1.00 97.94 89 ILE A N 1
ATOM 760 C CA . ILE A 1 89 ? -2.383 -0.258 -0.900 1.00 97.94 89 ILE A CA 1
ATOM 761 C C . ILE A 1 89 ? -3.848 -0.175 -0.517 1.00 97.94 89 ILE A C 1
ATOM 763 O O . ILE A 1 89 ? -4.571 0.693 -1.009 1.00 97.94 89 ILE A O 1
ATOM 767 N N . THR A 1 90 ? -4.274 -1.027 0.407 1.00 97.69 90 THR A N 1
ATOM 768 C CA . THR A 1 90 ? -5.593 -0.950 1.044 1.00 97.69 90 THR A CA 1
ATOM 769 C C . THR A 1 90 ? -5.461 -0.495 2.491 1.00 97.69 90 THR A C 1
ATOM 771 O O . THR A 1 90 ? -4.461 -0.768 3.155 1.00 97.69 90 THR A O 1
ATOM 774 N N . ILE A 1 91 ? -6.462 0.241 2.973 1.00 96.56 91 ILE A N 1
ATOM 775 C CA . ILE A 1 91 ? -6.502 0.784 4.333 1.00 96.56 91 ILE A CA 1
ATOM 776 C C . ILE A 1 91 ? -7.781 0.290 5.007 1.00 96.56 9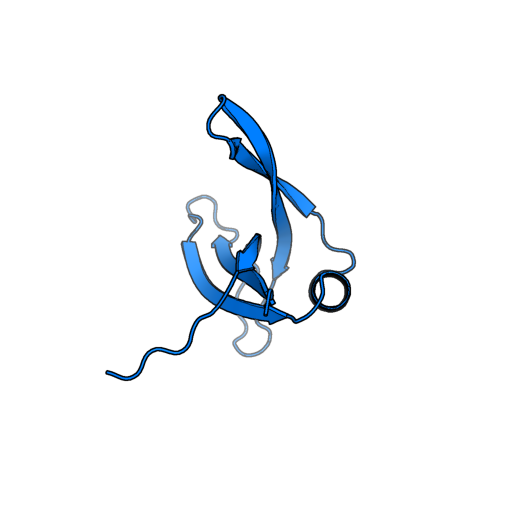1 ILE A C 1
ATOM 778 O O . ILE A 1 91 ? -8.882 0.471 4.481 1.00 96.56 91 ILE A O 1
ATOM 782 N N . SER A 1 92 ? -7.642 -0.304 6.187 1.00 95.00 92 SER A N 1
ATOM 783 C CA . SER A 1 92 ? -8.755 -0.795 7.000 1.00 95.00 92 SER A CA 1
ATOM 784 C C . SER A 1 92 ? -8.620 -0.331 8.443 1.00 95.00 92 SER A C 1
ATOM 786 O O . SER A 1 92 ? -7.528 -0.358 9.006 1.00 95.00 92 SER A O 1
ATOM 788 N N . GLU A 1 93 ? -9.735 0.045 9.057 1.00 94.56 93 GLU A N 1
ATOM 789 C CA . GLU A 1 93 ? -9.808 0.198 10.507 1.00 94.56 93 GLU A CA 1
ATOM 790 C C . GLU A 1 93 ? -9.899 -1.193 11.147 1.00 94.56 93 GLU A C 1
ATOM 792 O O . GLU A 1 93 ? -10.693 -2.030 10.712 1.00 94.56 93 GLU A O 1
ATOM 797 N N . VAL A 1 94 ? -9.058 -1.459 12.144 1.00 93.62 94 VAL A N 1
ATOM 798 C CA . VAL A 1 94 ? -8.994 -2.737 12.856 1.00 93.62 94 VAL A CA 1
ATOM 799 C C . VAL A 1 94 ? -9.126 -2.504 14.355 1.00 93.62 94 VAL A C 1
ATOM 801 O O . VAL A 1 94 ? -8.569 -1.556 14.910 1.00 93.62 94 VAL A O 1
ATOM 804 N N . ASN A 1 95 ? -9.875 -3.380 15.017 1.00 90.31 95 ASN A N 1
ATOM 805 C CA . ASN A 1 95 ? -9.962 -3.422 16.469 1.00 90.31 95 ASN A CA 1
ATOM 806 C C . ASN A 1 95 ? -9.325 -4.731 16.924 1.00 90.31 95 ASN A C 1
ATOM 808 O O . ASN A 1 95 ? -9.886 -5.806 16.712 1.00 90.31 95 ASN A O 1
ATOM 812 N N . GLU A 1 96 ? -8.118 -4.635 17.468 1.00 83.12 96 GLU A N 1
ATOM 813 C CA . GLU A 1 96 ? -7.383 -5.797 17.950 1.00 83.12 96 GLU A CA 1
ATOM 814 C C . GLU A 1 96 ? -7.756 -6.093 19.400 1.00 83.12 96 GLU A C 1
ATOM 816 O O . GLU A 1 96 ? -7.841 -5.194 20.245 1.00 83.12 96 GLU A O 1
ATOM 821 N N . LYS A 1 97 ? -7.982 -7.378 19.673 1.00 86.81 97 LYS A N 1
ATOM 822 C CA . LYS A 1 97 ? -8.223 -7.911 21.007 1.00 86.81 97 LYS A CA 1
ATOM 823 C C . LYS A 1 97 ? -7.185 -8.989 21.277 1.00 86.81 97 LYS A C 1
ATOM 825 O O . LYS A 1 97 ? -7.101 -9.959 20.530 1.00 86.81 97 LYS A O 1
ATOM 830 N N . GLU A 1 98 ? -6.431 -8.818 22.353 1.00 85.44 98 GLU A N 1
ATOM 831 C CA . GLU A 1 98 ? -5.505 -9.835 22.838 1.00 85.44 98 GLU A CA 1
ATOM 832 C C . GLU A 1 98 ? -6.296 -11.050 23.335 1.00 85.44 98 GLU A C 1
ATOM 834 O O . GLU A 1 98 ? -7.308 -10.920 24.034 1.00 85.44 98 GLU A O 1
ATOM 839 N N . VAL A 1 99 ? -5.845 -12.238 22.946 1.00 89.19 99 VAL A N 1
ATOM 840 C CA . VAL A 1 99 ? -6.409 -13.513 23.385 1.00 89.19 99 VAL A CA 1
ATOM 841 C C . VAL A 1 99 ? -5.250 -14.373 23.866 1.00 89.19 99 VAL A C 1
ATOM 843 O O . VAL A 1 99 ? -4.260 -14.528 23.155 1.00 89.19 99 VAL A O 1
ATOM 846 N N . LEU A 1 100 ? -5.372 -14.904 25.081 1.00 87.44 100 LEU A N 1
ATOM 847 C CA . LEU A 1 100 ? -4.459 -15.917 25.595 1.00 87.44 100 LEU A CA 1
ATOM 848 C C . LEU A 1 100 ? -4.843 -17.267 24.975 1.00 87.44 100 LEU A C 1
ATOM 850 O O . LEU A 1 100 ? -6.029 -17.605 24.967 1.00 87.44 100 LEU A O 1
ATOM 854 N N . ILE A 1 101 ? -3.857 -17.997 24.452 1.00 73.38 101 ILE A N 1
ATOM 855 C CA . ILE A 1 101 ? -4.017 -19.380 23.975 1.00 73.38 10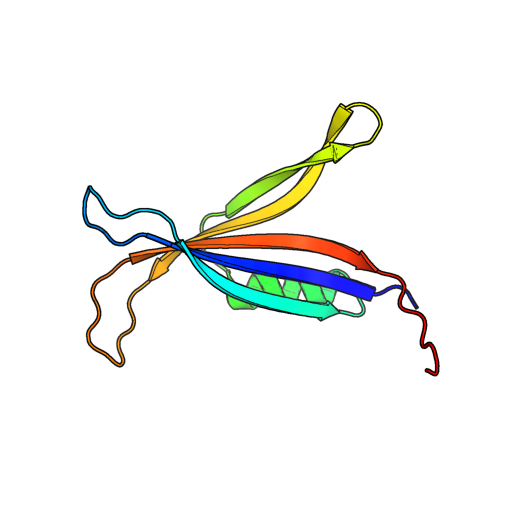1 ILE A CA 1
ATOM 856 C C . ILE A 1 101 ? -3.648 -20.329 25.110 1.00 73.38 101 ILE A C 1
ATOM 858 O O . ILE A 1 101 ? -2.582 -20.095 25.725 1.00 73.38 101 ILE A O 1
#

Secondary structure (DSSP, 8-state):
-EEEEEEEEEEEEESSTT---EEEEEEEEEESSHHHHHHHHHHHHTT-EEEEEEEE-TTS-EEEEEEEEEEEE--TTTTPPPEEEEEEEEEEEEE------

pLDDT: mean 92.32, std 6.83, range [66.94, 98.12]

Sequence (101 aa):
MNYFKITINRTAKGFEKDDNWQSFDKEEKLFKTLEQVKTFLSNEYSGHKKVKIFVDDKDGKARQVGWIYCFKNKDISHDSGWWFQQDWITISEVNEKEVLI

Foldseek 3Di:
DKKKKKKKFKWKFAPDPPTDIDTDDIDIDIGRDVVVVVVVCCVVQPPFDKDWDWDADPVRDTDTFWIWTWDWDDDPPVRGHIIIMIITMGMDIDDDDDDDD